Protein AF-A0A1G8YW55-F1 (afdb_monomer_lite)

Organism: NCBI:txid128104

Radius of gyration: 12.25 Å; chains: 1; bounding box: 33×21×26 Å

Foldseek 3Di:
DFKDKFAPVPDACVNCVCQCVVQVVLVWDWDDLDRGIIMIGNNPCRVVVSVVVVPDDDDDPDDPDD

Sequence (66 aa):
MDAVIAAGAGLDEFDLACLPVLVEEAGGRVTVVEEDVVLATNGVLHDAFLALLVARPGVEPGTPGL

Structure (mmCIF, N/CA/C/O backbone):
data_AF-A0A1G8YW55-F1
#
_entry.id   AF-A0A1G8YW55-F1
#
loop_
_atom_site.group_PDB
_atom_site.id
_atom_site.type_symbol
_atom_site.label_atom_id
_atom_site.label_alt_id
_atom_site.label_comp_id
_atom_site.label_asym_id
_atom_site.label_entity_id
_atom_site.label_seq_id
_atom_site.pdbx_PDB_ins_code
_atom_site.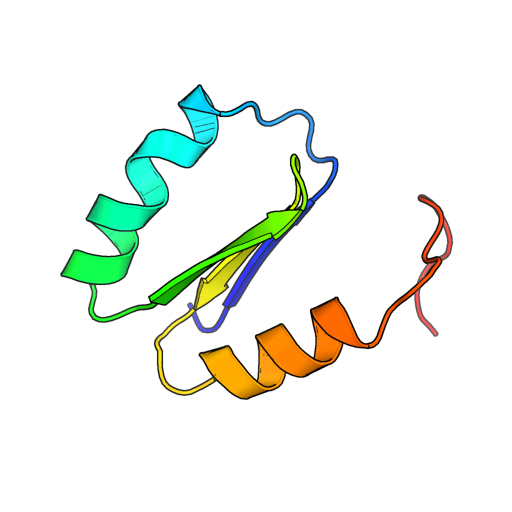Cartn_x
_atom_site.Cartn_y
_atom_site.Cartn_z
_atom_site.occupancy
_atom_site.B_iso_or_equiv
_atom_site.auth_seq_id
_atom_site.auth_comp_id
_atom_site.auth_asym_id
_atom_site.auth_atom_id
_atom_site.pdbx_PDB_model_num
ATOM 1 N N . MET A 1 1 ? 7.576 -11.441 -2.063 1.00 59.62 1 MET A N 1
ATOM 2 C CA . MET A 1 1 ? 6.168 -11.093 -1.794 1.00 59.62 1 MET A CA 1
ATOM 3 C C . MET A 1 1 ? 5.771 -10.081 -2.846 1.00 59.62 1 MET A C 1
ATOM 5 O O . MET A 1 1 ? 6.501 -9.112 -3.007 1.00 59.62 1 MET A O 1
ATOM 9 N N . ASP A 1 2 ? 4.703 -10.329 -3.596 1.00 80.44 2 ASP A N 1
ATOM 10 C CA . ASP A 1 2 ? 4.367 -9.490 -4.754 1.00 80.44 2 ASP A CA 1
ATOM 11 C C . ASP A 1 2 ? 3.465 -8.312 -4.374 1.00 80.44 2 ASP A C 1
ATOM 13 O O . ASP A 1 2 ? 3.712 -7.182 -4.801 1.00 80.44 2 ASP A O 1
ATOM 17 N N . ALA A 1 3 ? 2.485 -8.554 -3.499 1.00 82.69 3 ALA A N 1
ATOM 18 C CA . ALA A 1 3 ? 1.611 -7.537 -2.925 1.00 82.69 3 ALA A CA 1
ATOM 19 C C . ALA A 1 3 ? 1.029 -7.989 -1.575 1.00 82.69 3 ALA A C 1
ATOM 21 O O . ALA A 1 3 ? 0.818 -9.181 -1.354 1.00 82.69 3 ALA A O 1
ATOM 22 N N . VAL A 1 4 ? 0.776 -7.032 -0.684 1.00 82.25 4 VAL A N 1
ATOM 23 C CA . VAL A 1 4 ? -0.002 -7.164 0.554 1.00 82.25 4 VAL A CA 1
ATOM 24 C C . VAL A 1 4 ? -0.968 -5.995 0.593 1.00 82.25 4 VAL A C 1
ATOM 26 O O . VAL A 1 4 ? -0.597 -4.857 0.304 1.00 82.25 4 VAL A O 1
ATOM 29 N N . ILE A 1 5 ? -2.210 -6.311 0.943 1.00 82.69 5 ILE A N 1
ATOM 30 C CA . ILE A 1 5 ? -3.279 -5.348 1.165 1.00 82.69 5 ILE A CA 1
ATOM 31 C C . ILE A 1 5 ? -3.769 -5.585 2.589 1.00 82.69 5 ILE A C 1
ATOM 33 O O . ILE A 1 5 ? -4.259 -6.672 2.896 1.00 82.69 5 ILE A O 1
ATOM 37 N N . ALA A 1 6 ? -3.611 -4.586 3.446 1.00 79.94 6 ALA A N 1
ATOM 38 C CA . ALA A 1 6 ? -4.241 -4.553 4.759 1.00 79.94 6 ALA A CA 1
ATOM 39 C C . ALA A 1 6 ? -5.475 -3.656 4.645 1.00 79.94 6 ALA A C 1
ATOM 41 O O . ALA A 1 6 ? -5.307 -2.497 4.295 1.00 79.94 6 ALA A O 1
ATOM 42 N N . ALA A 1 7 ? -6.672 -4.209 4.859 1.00 76.12 7 ALA A N 1
ATOM 43 C CA . ALA A 1 7 ? -7.964 -3.520 4.776 1.00 76.12 7 ALA A CA 1
ATOM 44 C C . ALA A 1 7 ? -8.891 -4.053 5.873 1.00 76.12 7 ALA A C 1
ATOM 46 O O . ALA A 1 7 ? -9.034 -5.276 5.978 1.00 76.12 7 ALA A O 1
ATOM 47 N N . GLY A 1 8 ? -9.494 -3.187 6.696 1.00 70.44 8 GLY A N 1
ATOM 48 C CA . GLY A 1 8 ? -10.448 -3.584 7.741 1.00 70.44 8 GLY A CA 1
ATOM 49 C C . GLY A 1 8 ? -9.936 -4.641 8.732 1.00 70.44 8 GLY A C 1
ATOM 50 O O . GLY A 1 8 ? -10.728 -5.318 9.386 1.00 70.44 8 GLY A O 1
ATOM 51 N N . ALA A 1 9 ? -8.615 -4.825 8.834 1.00 73.88 9 ALA A N 1
ATOM 52 C CA . ALA A 1 9 ? -7.994 -5.940 9.552 1.00 73.88 9 ALA A CA 1
ATOM 53 C C . ALA A 1 9 ? -7.883 -5.708 11.072 1.00 73.88 9 ALA A C 1
ATOM 55 O O . ALA A 1 9 ? -7.254 -6.503 11.767 1.00 73.88 9 ALA A O 1
ATOM 56 N N . GLY A 1 10 ? -8.463 -4.617 11.585 1.00 77.62 10 GLY A N 1
ATOM 57 C CA . GLY A 1 10 ? -8.273 -4.176 12.969 1.00 77.62 10 GLY A CA 1
ATOM 58 C C . GLY A 1 10 ? -6.848 -3.702 13.266 1.00 77.62 10 GLY A C 1
ATOM 59 O O . GLY A 1 10 ? -6.478 -3.642 14.433 1.00 77.62 10 GLY A O 1
ATOM 60 N N . LEU A 1 11 ? -6.070 -3.409 12.220 1.00 80.81 11 LEU A N 1
ATOM 61 C CA . LEU A 1 11 ? -4.757 -2.781 12.315 1.00 80.81 11 LEU A CA 1
ATOM 62 C C . LEU A 1 11 ? -4.950 -1.271 12.362 1.00 80.81 11 LEU A C 1
ATOM 64 O O . LEU A 1 11 ? -5.735 -0.734 11.577 1.00 80.81 11 LEU A O 1
ATOM 68 N N . ASP A 1 12 ? -4.251 -0.609 13.273 1.00 81.62 12 ASP A N 1
ATOM 69 C CA . ASP A 1 12 ? -4.267 0.845 13.377 1.00 81.62 12 ASP A CA 1
ATOM 70 C C . ASP A 1 12 ? -3.061 1.492 12.670 1.00 81.62 12 ASP A C 1
ATOM 72 O O . ASP A 1 12 ? -2.219 0.829 12.055 1.00 81.62 12 ASP A O 1
ATOM 76 N N . GLU A 1 13 ? -2.986 2.823 12.726 1.00 80.44 13 GLU A N 1
ATOM 77 C CA . GLU A 1 13 ? -1.879 3.591 12.146 1.00 80.44 13 GLU A CA 1
ATOM 78 C C . GLU A 1 13 ? -0.511 3.128 12.676 1.00 80.44 13 GLU A C 1
ATOM 80 O O . GLU A 1 13 ? 0.461 3.076 11.920 1.00 80.44 13 GLU A O 1
ATOM 85 N N . PHE A 1 14 ? -0.420 2.762 13.958 1.00 86.69 14 PHE A N 1
ATOM 86 C CA . PHE A 1 14 ? 0.838 2.381 14.595 1.00 86.69 14 PHE A CA 1
ATOM 87 C C . PHE A 1 14 ? 1.309 1.002 14.147 1.00 86.69 14 PHE A C 1
ATOM 89 O O . PHE A 1 14 ? 2.512 0.809 13.950 1.00 86.69 14 PHE A O 1
ATOM 96 N N . ASP A 1 15 ? 0.383 0.070 13.926 1.00 86.25 15 ASP A N 1
ATOM 97 C CA . ASP A 1 15 ? 0.694 -1.248 13.372 1.00 86.25 15 ASP A CA 1
ATOM 98 C C . ASP A 1 15 ? 1.301 -1.141 11.962 1.00 86.25 15 ASP A C 1
ATOM 100 O O . ASP A 1 15 ? 2.191 -1.911 11.585 1.00 86.25 15 ASP A O 1
ATOM 104 N N . LEU A 1 16 ? 0.850 -0.154 11.179 1.00 86.25 16 LEU A N 1
ATOM 105 C CA . LEU A 1 16 ? 1.250 0.044 9.784 1.00 86.25 16 LEU A CA 1
ATOM 106 C C . LEU A 1 16 ? 2.403 1.046 9.613 1.00 86.25 16 LEU A C 1
ATOM 108 O O . LEU A 1 16 ? 3.026 1.083 8.549 1.00 86.25 16 LEU A O 1
ATOM 112 N N . ALA A 1 17 ? 2.755 1.805 10.656 1.00 88.31 17 ALA A N 1
ATOM 113 C CA . ALA A 1 17 ? 3.761 2.870 10.611 1.00 88.31 17 ALA A CA 1
ATOM 114 C C . ALA A 1 17 ? 5.159 2.396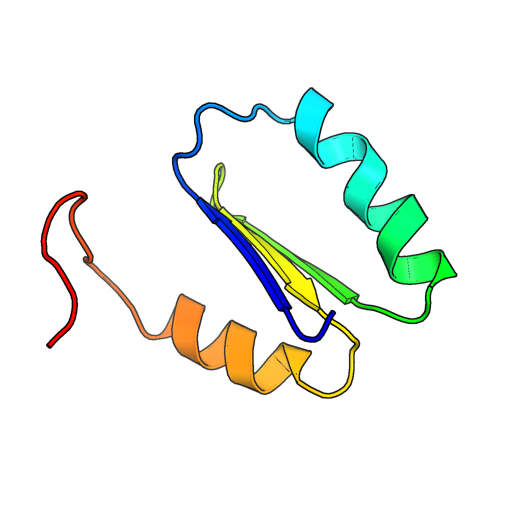 10.171 1.00 88.31 17 ALA A C 1
ATOM 116 O O . ALA A 1 17 ? 5.942 3.174 9.626 1.00 88.31 17 ALA A O 1
ATOM 117 N N . CYS A 1 18 ? 5.492 1.120 10.389 1.00 90.06 18 CYS A N 1
ATOM 118 C CA . CYS A 1 18 ? 6.775 0.551 9.974 1.00 90.06 18 CYS A CA 1
ATOM 119 C C . CYS A 1 18 ? 6.835 0.162 8.487 1.00 90.06 18 CYS A C 1
ATOM 121 O O . CYS A 1 18 ? 7.934 -0.004 7.950 1.00 90.06 18 CYS A O 1
ATOM 123 N N . LEU A 1 19 ? 5.686 0.011 7.815 1.00 88.69 19 LEU A N 1
ATOM 124 C CA . LEU A 1 19 ? 5.624 -0.506 6.448 1.00 88.69 19 LEU A CA 1
ATOM 125 C C . LEU A 1 19 ? 6.395 0.345 5.436 1.00 88.69 19 LEU A C 1
ATOM 127 O O . LEU A 1 19 ? 7.124 -0.264 4.657 1.00 88.69 19 LEU A O 1
ATOM 131 N N . PRO A 1 20 ? 6.310 1.693 5.427 1.00 90.44 20 PRO A N 1
ATOM 132 C CA . PRO A 1 20 ? 7.079 2.499 4.481 1.00 90.44 20 PRO A CA 1
ATOM 133 C C . PRO A 1 20 ? 8.575 2.203 4.572 1.00 90.44 20 PRO A C 1
ATOM 135 O O . PRO A 1 20 ? 9.189 1.854 3.572 1.00 90.44 20 PRO A O 1
ATOM 138 N N . VAL A 1 21 ? 9.132 2.193 5.787 1.00 93.31 21 VAL A N 1
ATOM 139 C CA . VAL A 1 21 ? 10.559 1.916 6.002 1.00 93.31 21 VAL A CA 1
ATOM 140 C C . VAL A 1 21 ? 10.925 0.511 5.525 1.00 93.31 21 VAL A C 1
ATOM 142 O O . VAL A 1 21 ? 11.848 0.346 4.737 1.00 93.31 21 VAL A O 1
ATOM 145 N N . LEU A 1 22 ? 10.206 -0.522 5.967 1.00 91.94 22 LEU A N 1
ATOM 146 C CA . LEU A 1 22 ? 10.566 -1.906 5.637 1.00 91.94 22 LEU A CA 1
ATOM 147 C C . LEU A 1 22 ? 10.412 -2.220 4.144 1.00 91.94 22 LEU A C 1
ATOM 149 O O . LEU A 1 22 ? 11.211 -2.965 3.578 1.00 91.94 22 LEU A O 1
ATOM 153 N N . VAL A 1 23 ? 9.365 -1.688 3.517 1.00 92.50 23 VAL A N 1
ATOM 154 C CA . VAL A 1 23 ? 9.023 -1.994 2.128 1.00 92.50 23 VAL A CA 1
ATOM 155 C C . VAL A 1 23 ? 9.871 -1.170 1.165 1.00 92.50 23 VAL A C 1
ATOM 157 O O . VAL A 1 23 ? 10.344 -1.731 0.180 1.00 92.50 23 VAL A O 1
ATOM 160 N N . GLU A 1 24 ? 10.108 0.116 1.430 1.00 92.75 24 GLU A N 1
ATOM 161 C CA . GLU A 1 24 ? 10.927 0.970 0.558 1.00 92.75 24 GLU A CA 1
ATOM 162 C C . GLU A 1 24 ? 12.406 0.562 0.590 1.00 92.75 24 GLU A C 1
ATOM 164 O O . GLU A 1 24 ? 13.026 0.462 -0.468 1.00 92.75 24 GLU A O 1
ATOM 169 N N . GLU A 1 25 ? 12.952 0.201 1.758 1.00 94.12 25 GLU A N 1
ATOM 170 C CA . GLU A 1 25 ? 14.321 -0.336 1.873 1.00 94.12 25 GLU A CA 1
ATOM 171 C C . GLU A 1 25 ? 14.482 -1.689 1.159 1.00 94.12 25 GLU A C 1
ATOM 173 O O . GLU A 1 25 ? 15.562 -2.034 0.676 1.0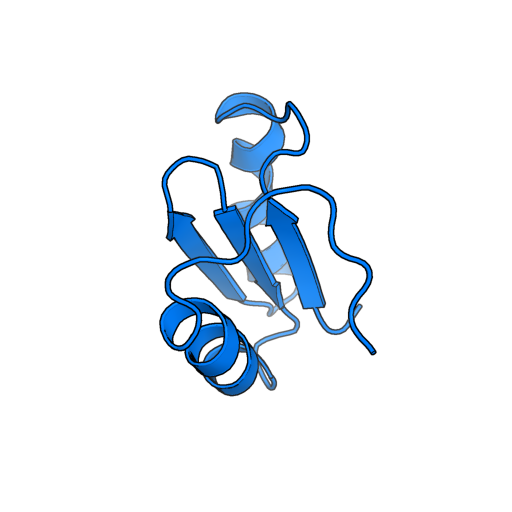0 94.12 25 GLU A O 1
ATOM 178 N N . ALA A 1 26 ? 13.395 -2.454 1.029 1.00 92.06 26 ALA A N 1
ATOM 179 C CA . ALA A 1 26 ? 13.358 -3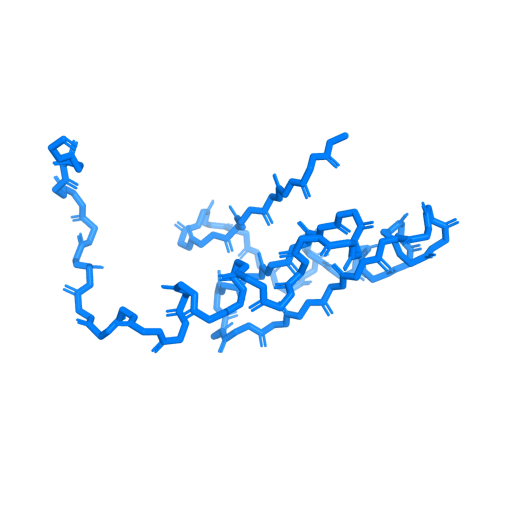.673 0.224 1.00 92.06 26 ALA A CA 1
ATOM 180 C C . ALA A 1 26 ? 13.149 -3.409 -1.285 1.00 92.06 26 ALA A C 1
ATOM 182 O O . ALA A 1 26 ? 13.020 -4.361 -2.058 1.00 92.06 26 ALA A O 1
ATOM 183 N N . GLY A 1 27 ? 13.106 -2.143 -1.720 1.00 92.12 27 GLY A N 1
ATOM 184 C CA . GLY A 1 27 ? 12.871 -1.737 -3.111 1.00 92.12 27 GLY A CA 1
ATOM 185 C C . GLY A 1 27 ? 11.405 -1.798 -3.553 1.00 92.12 27 GLY A C 1
ATOM 186 O O . GLY A 1 27 ? 11.112 -1.761 -4.749 1.00 92.12 27 GLY A O 1
ATOM 187 N N . GLY A 1 28 ? 10.482 -1.935 -2.604 1.00 94.44 28 GLY A N 1
ATOM 188 C CA . GLY A 1 28 ? 9.046 -1.940 -2.834 1.00 94.44 28 GLY A CA 1
ATOM 189 C C . GLY A 1 28 ? 8.423 -0.544 -2.857 1.00 94.44 28 GLY A C 1
ATOM 190 O O . GLY A 1 28 ? 9.099 0.482 -2.848 1.00 94.44 28 GLY A O 1
ATOM 191 N N . ARG A 1 29 ? 7.088 -0.513 -2.899 1.00 94.75 29 ARG A N 1
ATOM 192 C CA . ARG A 1 29 ? 6.273 0.711 -2.849 1.00 94.75 29 ARG A CA 1
ATOM 193 C C . ARG A 1 29 ? 5.099 0.532 -1.901 1.00 94.75 29 ARG A C 1
ATOM 195 O O . ARG A 1 29 ? 4.451 -0.520 -1.943 1.00 94.75 29 ARG A O 1
ATOM 202 N N . VAL A 1 30 ? 4.808 1.571 -1.121 1.00 93.44 30 VAL A N 1
ATOM 203 C CA . VAL A 1 30 ? 3.666 1.655 -0.202 1.00 93.44 30 VAL A CA 1
ATOM 204 C C . VAL A 1 30 ? 2.757 2.809 -0.615 1.00 93.44 30 VAL A C 1
ATOM 206 O O . VAL A 1 30 ? 3.223 3.862 -1.042 1.00 93.44 30 VAL A O 1
ATOM 209 N N . THR A 1 31 ? 1.445 2.619 -0.530 1.00 92.00 31 THR A N 1
ATOM 210 C CA . THR A 1 31 ? 0.449 3.678 -0.720 1.00 92.00 31 THR A CA 1
ATOM 211 C C . THR A 1 31 ? -0.725 3.437 0.213 1.00 92.00 31 THR A C 1
ATOM 213 O O . THR A 1 31 ? -1.275 2.337 0.256 1.00 92.00 31 THR A O 1
ATOM 216 N N . VAL A 1 32 ? -1.099 4.476 0.954 1.00 88.38 32 VAL A N 1
ATOM 217 C CA . VAL A 1 32 ? -2.351 4.519 1.712 1.00 88.38 32 VAL A CA 1
ATOM 218 C C . VAL A 1 32 ? -3.455 4.874 0.721 1.00 88.38 32 VAL A C 1
ATOM 220 O O . VAL A 1 32 ? -3.392 5.924 0.081 1.00 88.38 32 VAL A O 1
ATOM 223 N N . VAL A 1 33 ? -4.407 3.965 0.529 1.00 86.88 33 VAL A N 1
ATOM 224 C CA . VAL A 1 33 ? -5.511 4.122 -0.429 1.00 86.88 33 VAL A CA 1
ATOM 225 C C . VAL A 1 33 ? -6.723 4.744 0.263 1.00 86.88 33 VAL A C 1
ATOM 227 O O . VAL A 1 33 ? -7.313 5.681 -0.268 1.00 86.88 33 VAL A O 1
ATOM 230 N N . GLU A 1 34 ? -7.047 4.256 1.461 1.00 81.44 34 GLU A N 1
ATOM 231 C CA . GLU A 1 34 ? -8.101 4.750 2.357 1.00 81.44 34 GLU A CA 1
ATOM 232 C C . GLU A 1 34 ? -7.590 4.685 3.809 1.00 81.44 34 GLU A C 1
ATOM 234 O O . GLU A 1 34 ? -6.500 4.164 4.048 1.00 81.44 34 GLU A O 1
ATOM 239 N N . GLU A 1 35 ? -8.348 5.221 4.772 1.00 76.81 35 GLU A N 1
ATOM 240 C CA . GLU A 1 35 ? -7.931 5.353 6.182 1.00 76.81 35 GLU A CA 1
ATOM 241 C C . GLU A 1 35 ? -7.475 4.022 6.811 1.00 76.81 35 GLU A C 1
ATOM 243 O O . GLU A 1 35 ? -6.536 4.008 7.601 1.00 76.81 35 GLU A O 1
ATOM 248 N N . ASP A 1 36 ? -8.067 2.898 6.401 1.00 77.12 36 ASP A N 1
ATOM 249 C CA . ASP A 1 36 ? -7.738 1.548 6.865 1.00 77.12 36 ASP A CA 1
ATOM 250 C C . ASP A 1 36 ? -7.197 0.630 5.755 1.00 77.12 36 ASP A C 1
ATOM 252 O O . ASP A 1 36 ? -7.033 -0.571 5.985 1.00 77.12 36 ASP A O 1
ATOM 256 N N . VAL A 1 37 ? -6.914 1.172 4.561 1.00 85.00 37 VAL A N 1
ATOM 257 C CA . VAL A 1 37 ? -6.451 0.400 3.399 1.00 85.00 37 VAL A CA 1
ATOM 258 C C . VAL A 1 37 ? -5.046 0.816 2.982 1.00 85.00 37 VAL A C 1
ATOM 260 O O . VAL A 1 37 ? -4.841 1.873 2.383 1.00 85.00 37 VAL A O 1
ATOM 263 N N . VAL A 1 38 ? -4.072 -0.068 3.204 1.00 89.75 38 VAL A N 1
ATOM 264 C CA . VAL A 1 38 ? -2.676 0.125 2.780 1.00 89.75 38 VAL A CA 1
ATOM 265 C C . VAL A 1 38 ? -2.273 -0.927 1.754 1.00 89.75 38 VAL A C 1
ATOM 267 O O . VAL A 1 38 ? -2.394 -2.132 1.987 1.00 89.75 38 VAL A O 1
ATOM 270 N N . LEU A 1 39 ? -1.749 -0.459 0.620 1.00 91.81 39 LEU A N 1
ATOM 271 C CA . LEU A 1 39 ? -1.164 -1.277 -0.435 1.00 91.81 39 LEU A CA 1
ATOM 272 C C . LEU A 1 39 ? 0.365 -1.241 -0.337 1.00 91.81 39 LEU A C 1
ATOM 274 O O . LEU A 1 39 ? 0.976 -0.199 -0.566 1.00 91.81 39 LEU A O 1
ATOM 278 N N . ALA A 1 40 ? 0.985 -2.394 -0.092 1.00 93.50 40 ALA A N 1
ATOM 279 C CA . ALA A 1 40 ? 2.432 -2.593 -0.162 1.00 93.50 40 ALA A CA 1
ATOM 280 C C . ALA A 1 40 ? 2.775 -3.610 -1.260 1.00 93.50 40 ALA A C 1
ATOM 282 O O . ALA A 1 40 ? 2.160 -4.671 -1.345 1.00 93.50 40 ALA A O 1
ATOM 283 N N . THR A 1 41 ? 3.759 -3.321 -2.112 1.00 94.69 41 THR A N 1
ATOM 284 C CA . THR A 1 41 ? 4.095 -4.170 -3.278 1.00 94.69 41 THR A CA 1
ATOM 285 C C . THR A 1 41 ? 5.589 -4.199 -3.575 1.00 94.69 41 THR A C 1
ATOM 287 O O . THR A 1 41 ? 6.325 -3.331 -3.112 1.00 94.69 41 THR A O 1
ATOM 290 N N . ASN A 1 42 ? 6.008 -5.110 -4.455 1.00 90.25 42 ASN A N 1
ATOM 291 C CA . ASN A 1 42 ? 7.364 -5.188 -5.022 1.00 90.25 42 ASN A CA 1
ATOM 292 C C . ASN A 1 42 ? 7.751 -4.032 -5.981 1.00 90.25 42 ASN A C 1
ATOM 294 O O . ASN A 1 42 ? 8.751 -4.127 -6.687 1.00 90.25 42 ASN A O 1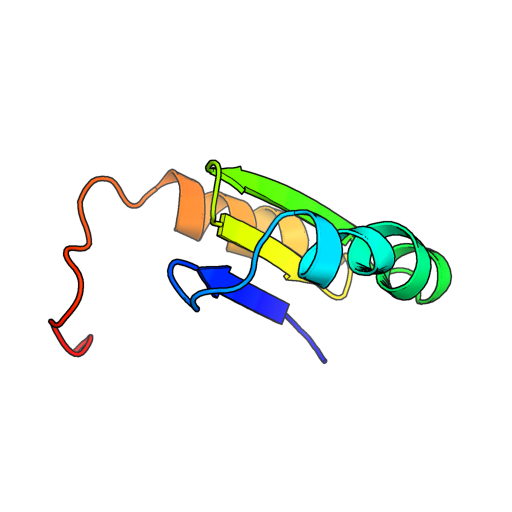
ATOM 298 N N . GLY A 1 43 ? 6.938 -2.978 -6.081 1.00 87.56 43 GLY A N 1
ATOM 299 C CA . GLY A 1 43 ? 7.164 -1.832 -6.962 1.00 87.56 43 GLY A CA 1
ATOM 300 C C . GLY A 1 43 ? 6.714 -2.059 -8.408 1.00 87.56 43 GLY A C 1
ATOM 301 O O . GLY A 1 43 ? 5.980 -1.231 -8.943 1.00 87.56 43 GLY A O 1
ATOM 302 N N . VAL A 1 44 ? 7.081 -3.192 -9.016 1.00 91.31 44 VAL A N 1
ATOM 303 C CA . VAL A 1 44 ? 6.760 -3.532 -10.419 1.00 91.31 44 VAL A CA 1
ATOM 304 C C . VAL A 1 44 ? 5.253 -3.617 -10.655 1.00 91.31 44 VAL A C 1
ATOM 306 O O . VAL A 1 44 ? 4.750 -3.133 -11.665 1.00 91.31 44 VAL A O 1
ATOM 309 N N . LEU A 1 45 ? 4.524 -4.228 -9.723 1.00 90.00 45 LEU A N 1
ATOM 310 C CA . LEU A 1 45 ? 3.083 -4.450 -9.860 1.00 90.00 45 LEU A CA 1
ATOM 311 C C . LEU A 1 45 ? 2.240 -3.328 -9.236 1.00 90.00 45 LEU A C 1
ATOM 313 O O . LEU A 1 45 ? 1.013 -3.384 -9.298 1.00 90.00 45 LEU A O 1
ATOM 317 N N . HIS A 1 46 ? 2.875 -2.315 -8.640 1.00 92.19 46 HIS A N 1
ATOM 318 C CA . HIS A 1 46 ? 2.204 -1.354 -7.767 1.00 92.19 46 HIS A CA 1
ATOM 319 C C . HIS A 1 46 ? 1.044 -0.631 -8.449 1.00 92.19 46 HIS A C 1
ATOM 321 O O . HIS A 1 46 ? -0.075 -0.657 -7.946 1.00 92.19 46 HIS A O 1
ATOM 327 N N . ASP A 1 47 ? 1.285 -0.043 -9.621 1.00 92.12 47 ASP A N 1
ATOM 328 C CA . ASP A 1 47 ? 0.274 0.774 -10.297 1.00 92.12 47 ASP A CA 1
ATOM 329 C C . ASP A 1 47 ? -0.895 -0.082 -10.816 1.00 92.12 47 ASP A C 1
ATOM 331 O O . ASP A 1 47 ? -2.042 0.364 -10.810 1.00 92.12 47 ASP A O 1
ATOM 335 N N . ALA A 1 48 ? -0.633 -1.341 -11.192 1.00 90.69 48 ALA A N 1
ATOM 336 C CA . ALA A 1 48 ? -1.675 -2.282 -11.598 1.00 90.69 48 ALA A CA 1
ATOM 337 C C . ALA A 1 48 ? -2.591 -2.655 -10.419 1.00 90.69 48 ALA A C 1
ATOM 339 O O . ALA A 1 48 ? -3.812 -2.643 -10.563 1.00 90.69 48 ALA A O 1
ATOM 340 N N . PHE A 1 49 ? -2.023 -2.937 -9.241 1.00 89.94 49 PHE A N 1
ATOM 341 C CA . PHE A 1 49 ? -2.814 -3.208 -8.035 1.00 89.94 49 PHE A CA 1
ATOM 342 C C . PHE A 1 49 ? -3.534 -1.961 -7.519 1.00 89.94 49 PHE A C 1
ATOM 344 O O . PHE A 1 49 ? -4.698 -2.051 -7.130 1.00 89.94 49 PHE A O 1
ATOM 351 N N . LEU A 1 50 ? -2.883 -0.798 -7.560 1.00 89.38 50 LEU A N 1
ATOM 352 C CA . LEU A 1 50 ? -3.488 0.468 -7.158 1.00 89.38 50 LEU A CA 1
ATOM 353 C C . LEU A 1 50 ? -4.713 0.790 -8.023 1.00 89.38 50 LEU A C 1
ATOM 355 O O . LEU A 1 50 ? -5.764 1.137 -7.490 1.00 89.38 50 LEU A O 1
ATOM 359 N N . ALA A 1 51 ? -4.623 0.584 -9.341 1.00 88.56 51 ALA A N 1
ATOM 360 C CA . ALA A 1 51 ? -5.755 0.758 -10.248 1.00 88.56 51 ALA A CA 1
ATOM 361 C C . ALA A 1 51 ? -6.935 -0.171 -9.909 1.00 88.56 51 ALA A C 1
ATOM 363 O O . ALA A 1 51 ? -8.084 0.260 -9.977 1.00 88.56 51 ALA A O 1
ATOM 364 N N . LEU A 1 52 ? -6.677 -1.421 -9.501 1.00 85.94 52 LEU A N 1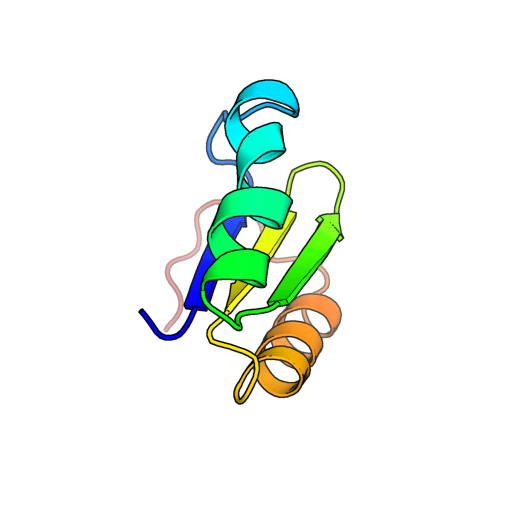
ATOM 365 C CA . LEU A 1 52 ? -7.728 -2.358 -9.078 1.00 85.94 52 LEU A CA 1
ATOM 366 C C . LEU A 1 52 ? -8.408 -1.946 -7.767 1.00 85.94 52 LEU A C 1
ATOM 368 O O . LEU A 1 52 ? -9.590 -2.231 -7.586 1.00 85.94 52 LEU A O 1
ATOM 372 N N . LEU A 1 53 ? -7.681 -1.305 -6.851 1.00 82.75 53 LEU A N 1
ATOM 373 C CA . LEU A 1 53 ? -8.236 -0.828 -5.583 1.00 82.75 53 LEU A CA 1
ATOM 374 C C . LEU A 1 53 ? -9.073 0.435 -5.780 1.00 82.75 53 LEU A C 1
ATOM 376 O O . LEU A 1 53 ? -10.214 0.479 -5.336 1.00 82.75 53 LEU A O 1
ATOM 380 N N . VAL A 1 54 ? -8.560 1.406 -6.538 1.00 74.56 54 VAL A N 1
ATOM 381 C CA . VAL A 1 54 ? -9.282 2.650 -6.854 1.00 74.56 54 VAL A CA 1
ATOM 382 C C . VAL A 1 54 ? -10.525 2.385 -7.720 1.00 74.56 54 VAL A C 1
ATOM 384 O O . VAL A 1 54 ? -11.517 3.104 -7.626 1.00 74.56 54 VAL A O 1
ATOM 387 N N . ALA A 1 55 ? -10.517 1.329 -8.541 1.00 61.81 55 ALA A N 1
ATOM 388 C CA . ALA A 1 55 ? -11.656 0.943 -9.375 1.00 61.81 55 ALA A CA 1
ATOM 389 C C . ALA A 1 55 ? -12.789 0.213 -8.625 1.00 61.81 55 ALA A C 1
ATOM 391 O O . ALA A 1 55 ? -13.792 -0.123 -9.257 1.00 61.81 55 ALA A O 1
ATOM 392 N N . ARG A 1 56 ? -12.671 -0.044 -7.312 1.00 54.28 56 ARG A N 1
ATOM 393 C CA . ARG A 1 56 ? -13.720 -0.711 -6.522 1.00 54.28 56 ARG A CA 1
ATOM 394 C C . ARG A 1 56 ? -14.450 0.252 -5.576 1.00 54.28 56 ARG A C 1
ATOM 396 O O . ARG A 1 56 ? -14.154 0.261 -4.387 1.00 54.28 56 ARG A O 1
ATOM 403 N N . PRO A 1 57 ? -15.484 0.978 -6.035 1.00 44.72 57 PRO A N 1
ATOM 404 C CA . PRO A 1 57 ? -16.491 1.499 -5.124 1.00 44.72 57 PRO A CA 1
ATOM 405 C C . PRO A 1 57 ? -17.422 0.349 -4.688 1.00 44.72 57 PRO A C 1
ATOM 407 O O . PRO A 1 57 ? -18.093 -0.254 -5.524 1.00 44.72 57 PRO A O 1
ATOM 410 N N . GLY A 1 58 ? -17.482 0.049 -3.384 1.00 49.50 58 GLY A N 1
ATOM 411 C CA . GLY A 1 58 ? -18.596 -0.708 -2.786 1.00 49.50 58 GLY A CA 1
ATOM 412 C C . GLY A 1 58 ? -18.426 -2.217 -2.554 1.00 49.50 58 GLY A C 1
ATOM 413 O O . GLY A 1 58 ? -19.413 -2.943 -2.643 1.00 49.50 58 GLY A O 1
ATOM 414 N N . VAL A 1 59 ? -17.231 -2.725 -2.228 1.00 48.38 59 VAL A N 1
ATOM 415 C CA . VAL A 1 59 ? -17.130 -4.092 -1.674 1.00 48.38 59 VAL A CA 1
ATOM 416 C C . VAL A 1 59 ? -17.465 -4.054 -0.184 1.00 48.38 59 VAL A C 1
ATOM 418 O O . VAL A 1 59 ? -16.620 -3.708 0.635 1.00 48.38 59 VAL A O 1
ATOM 421 N N . GLU A 1 60 ? -18.703 -4.405 0.165 1.00 40.34 60 GLU A N 1
ATOM 422 C CA . GLU A 1 60 ? -19.095 -4.606 1.563 1.00 40.34 60 GLU A CA 1
ATOM 423 C C . GLU A 1 60 ? -18.385 -5.838 2.164 1.00 40.34 60 GLU A C 1
ATOM 425 O O . GLU A 1 60 ? -18.207 -6.852 1.468 1.00 40.34 60 GLU A O 1
ATOM 430 N N . PRO A 1 61 ? -17.995 -5.799 3.456 1.00 36.59 61 PRO A N 1
ATOM 431 C CA . PRO A 1 61 ? -17.354 -6.931 4.115 1.00 36.59 61 PRO A CA 1
ATOM 432 C C . PRO A 1 61 ? -18.280 -8.156 4.107 1.00 36.59 61 PRO A C 1
ATOM 434 O O . PRO A 1 61 ? -19.364 -8.123 4.683 1.00 36.59 61 PRO A O 1
ATOM 437 N N . GLY A 1 62 ? -17.844 -9.255 3.481 1.00 42.94 62 GLY A N 1
ATOM 438 C CA . GLY A 1 62 ? -18.485 -10.569 3.638 1.00 42.94 62 GLY A CA 1
ATOM 439 C C . GLY A 1 62 ? -18.955 -11.280 2.371 1.00 42.94 62 GLY A C 1
ATOM 440 O O . GLY A 1 62 ? -19.473 -12.388 2.484 1.00 42.94 62 GLY A O 1
ATOM 441 N N . THR A 1 63 ? -18.749 -10.730 1.173 1.00 46.41 63 THR A N 1
ATOM 442 C CA . THR A 1 63 ? -19.043 -11.484 -0.059 1.00 46.41 63 THR A CA 1
ATOM 443 C C . THR A 1 63 ? -17.773 -12.176 -0.565 1.00 46.41 63 THR A C 1
ATOM 445 O O . THR A 1 63 ? -16.823 -11.476 -0.925 1.00 46.41 63 THR A O 1
ATOM 448 N N . PRO A 1 64 ? -17.702 -13.523 -0.608 1.00 45.22 64 PRO A N 1
ATOM 449 C CA . PRO A 1 64 ? -16.590 -14.208 -1.254 1.00 45.22 64 PRO A CA 1
ATOM 450 C C . PRO A 1 64 ? -16.611 -13.854 -2.744 1.00 45.22 64 PRO A C 1
ATOM 452 O O . PRO A 1 64 ? -17.649 -13.982 -3.394 1.00 45.22 64 PRO A O 1
ATOM 455 N N . GLY A 1 65 ? -15.481 -13.379 -3.270 1.00 55.09 65 GLY A N 1
ATOM 456 C CA . GLY A 1 65 ? -15.312 -13.187 -4.708 1.00 55.09 65 GLY A CA 1
ATOM 457 C C . GLY A 1 65 ? -15.509 -14.514 -5.441 1.00 55.09 65 GLY A C 1
ATOM 458 O O . GLY A 1 65 ? -15.018 -15.543 -4.975 1.00 55.09 65 GLY A O 1
ATOM 459 N N . LEU A 1 66 ? -16.275 -14.468 -6.535 1.00 42.19 66 LEU A N 1
ATOM 460 C CA . LEU A 1 66 ? -16.470 -15.576 -7.476 1.00 42.19 66 LEU A CA 1
ATOM 461 C C . LEU A 1 66 ? -15.141 -16.094 -8.036 1.00 42.19 66 LEU A C 1
ATOM 463 O O . LEU A 1 66 ? -14.253 -15.252 -8.305 1.00 42.19 66 LEU A O 1
#

Secondary structure (DSSP, 8-state):
--EEEE-SSS--HHHHTTHHHHHHHTT-EEEEEETTEEEEE-STTHHHHHHHHHT-----TT----

pLDDT: mean 79.19, std 16.61, range [36.59, 94.75]